Protein AF-N0APJ7-F1 (afdb_monomer_lite)

Secondary structure (DSSP, 8-state):
-------EE--B----SSS-----SSS--EEEBSSSS-EEEEHHHHHHHTT--HHHHHHHHHH-HHHHHTEEEEEETTEEEEEEEGGGHHHHHHHHHHTT--HHHHHHHHHHHHHHHHHHH--

Structure (mmCIF, N/CA/C/O backbone):
data_AF-N0APJ7-F1
#
_entry.id   AF-N0APJ7-F1
#
loop_
_atom_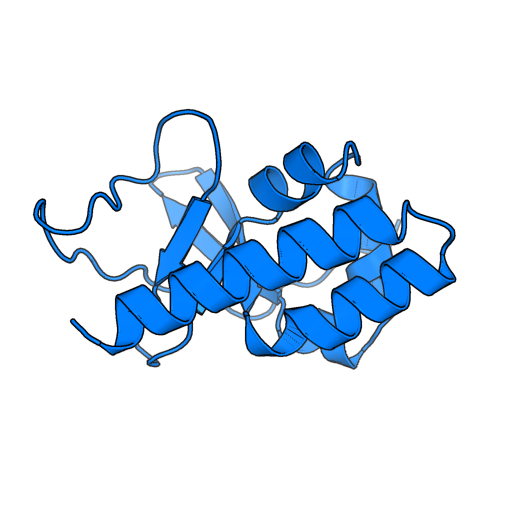site.group_PDB
_atom_site.id
_atom_site.type_symbol
_atom_site.label_atom_id
_atom_site.label_alt_id
_atom_site.label_comp_id
_atom_site.label_asym_id
_atom_site.label_entity_id
_atom_site.label_seq_id
_atom_site.pdbx_PDB_ins_code
_atom_site.Cartn_x
_atom_site.Cartn_y
_atom_site.Cartn_z
_atom_site.occupancy
_atom_site.B_iso_or_equiv
_atom_site.auth_seq_id
_atom_site.auth_comp_id
_atom_site.auth_asym_id
_atom_site.auth_atom_id
_atom_site.pdbx_PDB_model_num
ATOM 1 N N . MET A 1 1 ? 9.405 -19.990 -1.651 1.00 30.62 1 MET A N 1
ATOM 2 C CA . MET A 1 1 ? 8.185 -19.203 -1.373 1.00 30.62 1 MET A CA 1
ATOM 3 C C . MET A 1 1 ? 8.266 -18.713 0.068 1.00 30.62 1 MET A C 1
ATOM 5 O O . MET A 1 1 ? 8.050 -19.502 0.979 1.00 30.62 1 MET A O 1
ATOM 9 N N . ALA A 1 2 ? 8.719 -17.478 0.297 1.00 32.25 2 ALA A N 1
ATOM 10 C CA . ALA A 1 2 ? 8.882 -16.952 1.651 1.00 32.25 2 ALA A CA 1
ATOM 11 C C . ALA A 1 2 ? 7.516 -16.510 2.194 1.00 32.25 2 ALA A C 1
ATOM 13 O O . ALA A 1 2 ? 6.887 -15.603 1.654 1.00 32.25 2 ALA A O 1
ATOM 14 N N . LEU A 1 3 ? 7.041 -17.173 3.250 1.00 42.22 3 LEU A N 1
ATOM 15 C CA . LEU A 1 3 ? 5.890 -16.722 4.030 1.00 42.22 3 LEU A CA 1
ATOM 16 C C . LEU A 1 3 ? 6.227 -15.355 4.635 1.00 42.22 3 LEU A C 1
ATOM 18 O O . LEU A 1 3 ? 7.035 -15.247 5.558 1.00 42.22 3 LEU A O 1
ATOM 22 N N . ILE A 1 4 ? 5.624 -14.297 4.100 1.00 51.00 4 ILE A N 1
ATOM 23 C CA . ILE A 1 4 ? 5.720 -12.959 4.680 1.00 51.00 4 ILE A CA 1
ATOM 24 C C . ILE A 1 4 ? 4.937 -12.986 5.992 1.00 51.00 4 ILE A C 1
ATOM 26 O O . ILE A 1 4 ? 3.708 -12.971 6.007 1.00 51.00 4 ILE A O 1
ATOM 30 N N . TYR A 1 5 ? 5.670 -13.085 7.098 1.00 50.25 5 TYR A N 1
ATOM 31 C CA . TYR A 1 5 ? 5.118 -13.062 8.448 1.00 50.25 5 TYR A CA 1
ATOM 32 C C . TYR A 1 5 ? 4.648 -11.635 8.764 1.00 50.25 5 TYR A C 1
ATOM 34 O O . TYR A 1 5 ? 5.452 -10.783 9.140 1.00 50.25 5 TYR A O 1
ATOM 42 N N . ILE A 1 6 ? 3.359 -11.354 8.564 1.00 59.78 6 ILE A N 1
ATOM 43 C CA . ILE A 1 6 ? 2.755 -10.066 8.928 1.00 59.78 6 ILE A CA 1
ATOM 44 C C . ILE A 1 6 ? 2.529 -10.082 10.440 1.00 59.78 6 ILE A C 1
ATOM 46 O O . ILE A 1 6 ? 1.763 -10.898 10.947 1.00 59.78 6 ILE A O 1
ATOM 50 N N . ARG A 1 7 ? 3.248 -9.223 11.170 1.00 62.03 7 ARG A N 1
ATOM 51 C CA . ARG A 1 7 ? 3.372 -9.335 12.633 1.00 62.03 7 ARG A CA 1
ATOM 52 C C . ARG A 1 7 ? 2.301 -8.589 13.427 1.00 62.03 7 ARG A C 1
ATOM 54 O O . ARG A 1 7 ? 2.120 -8.905 14.598 1.00 62.03 7 ARG A O 1
ATOM 61 N N . LYS A 1 8 ? 1.611 -7.614 12.829 1.00 72.94 8 LYS A N 1
ATOM 62 C CA . LYS A 1 8 ? 0.759 -6.670 13.566 1.00 72.94 8 LYS A CA 1
ATOM 63 C C . LYS A 1 8 ? -0.673 -6.670 13.036 1.00 72.94 8 LYS A C 1
ATOM 65 O O . LYS A 1 8 ? -0.905 -6.257 11.904 1.00 72.94 8 LYS A O 1
ATOM 70 N N . GLU A 1 9 ? -1.621 -7.114 13.857 1.00 74.31 9 GLU A N 1
ATOM 71 C CA . GLU A 1 9 ? -3.046 -6.861 13.621 1.00 74.31 9 GLU A CA 1
ATOM 72 C C . GLU A 1 9 ? -3.392 -5.448 14.117 1.00 74.31 9 GLU A C 1
ATOM 74 O O . GLU A 1 9 ? -2.958 -5.051 15.201 1.00 74.31 9 GLU A O 1
ATOM 79 N N . ILE A 1 10 ? -4.134 -4.674 13.326 1.00 69.81 10 ILE A N 1
ATOM 80 C CA . ILE A 1 10 ? -4.627 -3.339 13.683 1.00 69.81 10 ILE A CA 1
ATOM 81 C C . ILE A 1 10 ? -6.155 -3.323 13.697 1.00 69.81 10 ILE A C 1
ATOM 83 O O . ILE A 1 10 ? -6.804 -4.100 12.997 1.00 69.81 10 ILE A O 1
ATOM 87 N N . VAL A 1 11 ? -6.727 -2.391 14.459 1.00 65.69 11 VAL A N 1
ATOM 88 C CA . VAL A 1 11 ? -8.170 -2.139 14.495 1.00 65.69 11 VAL A CA 1
ATOM 89 C C . VAL A 1 11 ? -8.440 -0.801 13.791 1.00 65.69 11 VAL A C 1
ATOM 91 O O . VAL A 1 11 ? -7.880 0.219 14.202 1.00 65.69 11 VAL A O 1
ATOM 94 N N . PRO A 1 12 ? -9.237 -0.773 12.707 1.00 61.41 12 PRO A N 1
ATOM 95 C CA . PRO A 1 12 ? -9.594 0.476 12.037 1.00 61.41 12 PRO A CA 1
ATOM 96 C C . PRO A 1 12 ? -10.443 1.391 12.939 1.00 61.41 12 PRO A C 1
ATOM 98 O O . PRO A 1 12 ? -11.329 0.912 13.653 1.00 61.41 12 PRO A O 1
ATOM 101 N N . LEU A 1 13 ? -10.232 2.712 12.881 1.00 52.66 13 LEU A N 1
ATOM 102 C CA . LEU A 1 13 ? -11.137 3.685 13.515 1.00 52.66 13 LEU A CA 1
ATOM 103 C C . LEU A 1 13 ? -12.490 3.701 12.800 1.00 52.66 13 LEU A C 1
ATOM 105 O O . LEU A 1 13 ? -12.568 4.078 11.638 1.00 52.66 13 LEU A O 1
ATOM 109 N N . LYS A 1 14 ? -13.572 3.393 13.521 1.00 47.34 14 LYS A N 1
ATOM 110 C CA . LYS A 1 14 ? -14.969 3.494 13.052 1.00 47.34 14 LYS A CA 1
ATOM 111 C C . LYS A 1 14 ? -15.486 4.941 12.880 1.00 47.34 14 LYS A C 1
ATOM 113 O O . LYS A 1 14 ? -16.677 5.170 13.067 1.00 47.34 14 LYS A O 1
ATOM 118 N N . LYS A 1 15 ? -14.648 5.957 12.629 1.00 41.53 15 LYS A N 1
ATOM 119 C CA . LYS A 1 15 ? -15.148 7.348 12.615 1.00 41.53 15 LYS A CA 1
ATOM 120 C C . LYS A 1 15 ? -16.099 7.578 11.423 1.00 41.53 15 LYS A C 1
ATOM 122 O O . LYS A 1 15 ? -15.668 7.664 10.281 1.00 41.53 15 LYS A O 1
ATOM 127 N N . HIS A 1 16 ? -17.384 7.636 11.779 1.00 35.41 16 HIS A N 1
ATOM 128 C CA . HIS A 1 16 ? -18.598 7.856 10.994 1.00 35.41 16 HIS A CA 1
ATOM 129 C C . HIS A 1 16 ? -18.501 8.918 9.890 1.00 35.41 16 HIS A C 1
ATOM 131 O O . HIS A 1 16 ? -17.960 9.997 10.121 1.00 35.41 16 HIS A O 1
ATOM 137 N N . ASP A 1 17 ? -19.129 8.584 8.756 1.00 33.16 17 ASP A N 1
ATOM 138 C CA . ASP A 1 17 ? -19.925 9.338 7.762 1.00 33.16 17 ASP A CA 1
ATOM 139 C C . ASP A 1 17 ? -19.522 10.747 7.284 1.00 33.16 17 ASP A C 1
ATOM 141 O O . ASP A 1 17 ? -19.909 11.119 6.180 1.00 33.16 17 ASP A O 1
ATOM 145 N N . MET A 1 18 ? -18.726 11.530 8.014 1.00 36.31 18 MET A N 1
ATOM 146 C CA . MET A 1 18 ? -18.271 12.857 7.567 1.00 36.31 18 MET A CA 1
ATOM 147 C C . MET A 1 18 ? -16.951 12.833 6.787 1.00 36.31 18 MET A C 1
ATOM 149 O O . MET A 1 18 ? -16.686 13.774 6.049 1.00 36.31 18 MET A O 1
ATOM 153 N N . TYR A 1 19 ? -16.166 11.752 6.883 1.00 38.72 19 TYR A N 1
ATOM 154 C CA . TYR A 1 19 ? -14.852 11.641 6.224 1.00 38.72 19 TYR A CA 1
ATOM 155 C C . TYR A 1 19 ? -14.756 10.516 5.185 1.00 38.72 19 TYR A C 1
ATOM 157 O O . TYR A 1 19 ? -13.673 10.211 4.699 1.00 38.72 19 TYR A O 1
ATOM 165 N N . GLY A 1 20 ? -15.883 9.895 4.819 1.00 32.16 20 GLY A N 1
ATOM 166 C CA . GLY A 1 20 ? -15.943 8.986 3.670 1.00 32.16 20 GLY A CA 1
ATOM 167 C C . GLY A 1 20 ? -15.051 7.741 3.756 1.00 32.16 20 GLY A C 1
ATOM 168 O O . GLY A 1 20 ? -14.569 7.278 2.727 1.00 32.16 20 GLY A O 1
ATOM 169 N N . ILE A 1 21 ? -14.832 7.167 4.944 1.00 37.81 21 ILE A N 1
ATOM 170 C CA . ILE A 1 21 ? -14.046 5.928 5.093 1.00 37.81 21 ILE A CA 1
ATOM 171 C C . ILE A 1 21 ? -14.978 4.757 5.420 1.00 37.81 21 ILE A C 1
ATOM 173 O O . ILE A 1 21 ? -14.915 4.133 6.477 1.00 37.81 21 ILE A O 1
ATOM 177 N N . GLU A 1 22 ? -15.852 4.444 4.464 1.00 30.77 22 GLU A N 1
ATOM 178 C CA . GLU A 1 22 ? -16.484 3.132 4.358 1.00 30.77 22 GLU A CA 1
ATOM 179 C C . GLU A 1 22 ? -15.634 2.294 3.390 1.00 30.77 22 GLU A C 1
ATOM 181 O O . GLU A 1 22 ? -15.654 2.454 2.169 1.00 30.77 22 GLU A O 1
ATOM 186 N N . VAL A 1 23 ? -14.792 1.415 3.935 1.00 38.47 23 VAL A N 1
ATOM 187 C CA . VAL A 1 23 ? -13.795 0.666 3.156 1.00 38.47 23 VAL A CA 1
ATOM 188 C C . VAL A 1 23 ? -14.435 -0.532 2.433 1.00 38.47 23 VAL A C 1
ATOM 190 O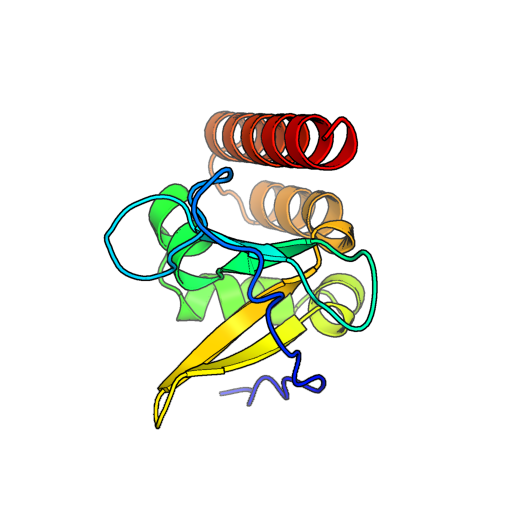 O . VAL A 1 23 ? -13.930 -1.634 2.562 1.00 38.47 23 VAL A O 1
ATOM 193 N N . ILE A 1 24 ? -15.478 -0.365 1.606 1.00 32.28 24 ILE A N 1
ATOM 194 C CA . ILE A 1 24 ? -15.869 -1.283 0.501 1.00 32.28 24 ILE A CA 1
ATOM 195 C C . ILE A 1 24 ? -16.616 -0.495 -0.601 1.00 32.28 24 ILE A C 1
ATOM 197 O O . ILE A 1 24 ? -17.835 -0.402 -0.618 1.00 32.28 24 ILE A O 1
ATOM 201 N N . LYS A 1 25 ? -15.865 0.002 -1.589 1.00 24.50 25 LYS A N 1
ATOM 202 C CA . LYS A 1 25 ? -16.048 -0.180 -3.047 1.00 24.50 25 LYS A CA 1
ATOM 203 C C . LYS A 1 25 ? -14.844 0.466 -3.750 1.00 24.50 25 LYS A C 1
ATOM 205 O O . LYS A 1 25 ? -14.038 1.119 -3.107 1.00 24.50 25 LYS A O 1
ATOM 210 N N . ALA A 1 26 ? -14.622 0.095 -5.003 1.00 27.91 26 ALA A N 1
ATOM 211 C CA . ALA A 1 26 ? -13.367 0.238 -5.738 1.00 27.91 26 ALA A CA 1
ATOM 212 C C . ALA A 1 26 ? -12.760 1.661 -5.772 1.00 27.91 26 ALA A C 1
ATOM 214 O O . ALA A 1 26 ? -13.498 2.634 -5.860 1.00 27.91 26 ALA A O 1
ATOM 215 N N . LYS A 1 27 ? -11.418 1.700 -5.853 1.00 33.94 27 LYS A N 1
ATOM 216 C CA . LYS A 1 27 ? -10.490 2.848 -5.966 1.00 33.94 27 LYS A CA 1
ATOM 217 C C . LYS A 1 27 ? -10.098 3.531 -4.644 1.00 33.94 27 LYS A C 1
ATOM 219 O O . LYS A 1 27 ? -10.924 4.099 -3.955 1.00 33.94 27 LYS A O 1
ATOM 224 N N . GLU A 1 28 ? -8.793 3.439 -4.359 1.00 46.84 28 GLU A N 1
ATOM 225 C CA . GLU A 1 28 ? -8.006 4.189 -3.360 1.00 46.84 28 GLU A CA 1
ATOM 226 C C . GLU A 1 28 ? -8.429 4.030 -1.887 1.00 46.84 28 GLU A C 1
ATOM 228 O O . GLU A 1 28 ? -9.213 4.800 -1.347 1.00 46.84 28 GLU A O 1
ATOM 233 N N . LYS A 1 29 ? -7.867 3.027 -1.193 1.00 52.31 29 LYS A N 1
ATOM 234 C CA . LYS A 1 29 ? -8.147 2.770 0.231 1.00 52.31 29 LYS A CA 1
ATOM 235 C C . LYS A 1 29 ? -6.942 3.079 1.123 1.00 52.31 29 LYS A C 1
ATOM 237 O O . LYS A 1 29 ? -6.009 2.282 1.232 1.00 52.31 29 LYS A O 1
ATOM 242 N N . LEU A 1 30 ? -6.995 4.226 1.794 1.00 51.50 30 LEU A N 1
ATOM 243 C CA . LEU A 1 30 ? -6.218 4.514 3.002 1.00 51.50 30 LEU A CA 1
ATOM 244 C C . LEU A 1 30 ? -7.057 4.122 4.231 1.00 51.50 30 LEU A C 1
ATOM 246 O O . LEU A 1 30 ? -8.276 4.265 4.231 1.00 51.50 30 LEU A O 1
ATOM 250 N N . VAL A 1 31 ? -6.415 3.590 5.267 1.00 51.41 31 VAL A N 1
ATOM 251 C CA . VAL A 1 31 ? -7.046 3.063 6.486 1.00 51.41 31 VAL A CA 1
ATOM 252 C C . VAL A 1 31 ? -6.400 3.714 7.709 1.00 51.41 31 VAL A C 1
ATOM 254 O O . VAL A 1 31 ? -5.196 3.611 7.906 1.00 51.41 31 VAL A O 1
ATOM 257 N N . LEU A 1 32 ? -7.189 4.358 8.570 1.00 47.78 32 LEU A N 1
ATOM 258 C CA . LEU A 1 32 ? -6.718 4.940 9.834 1.00 47.78 32 LEU A CA 1
ATOM 259 C C . LEU A 1 32 ? -6.789 3.932 10.990 1.00 47.78 32 LEU A C 1
ATOM 261 O O . LEU A 1 32 ? -7.817 3.281 11.188 1.00 47.78 32 LEU A O 1
ATOM 265 N N . ASN A 1 33 ? -5.727 3.839 11.794 1.00 46.41 33 ASN A N 1
ATOM 266 C CA . ASN A 1 33 ? -5.667 2.980 12.985 1.00 46.41 33 ASN A CA 1
ATOM 267 C C . ASN A 1 33 ? -6.190 3.695 14.244 1.00 46.41 33 ASN A C 1
ATOM 269 O O . ASN A 1 33 ? -5.931 4.878 14.445 1.00 46.41 33 ASN A O 1
ATOM 273 N N . SER A 1 34 ? -6.911 2.967 15.106 1.00 39.69 34 SER A N 1
ATOM 274 C CA . SER A 1 34 ? -7.497 3.485 16.354 1.00 39.69 34 SER A CA 1
ATOM 275 C C . SER A 1 34 ? -6.588 3.518 17.561 1.00 39.69 34 SER A C 1
ATOM 277 O O . SER A 1 34 ? -6.830 4.296 18.478 1.00 39.69 34 SER A O 1
ATOM 279 N N . SER A 1 35 ? -5.568 2.670 17.592 1.00 37.31 35 SER A N 1
ATOM 280 C CA . SER A 1 35 ? -4.707 2.507 18.767 1.00 37.31 35 SER A CA 1
ATOM 281 C C . SER A 1 35 ? -3.468 3.399 18.717 1.00 37.31 35 SER A C 1
ATOM 283 O O . SER A 1 35 ? -2.875 3.700 19.747 1.00 37.31 35 SER A O 1
ATOM 285 N N . PHE A 1 36 ? -3.090 3.838 17.519 1.00 47.75 36 PHE A N 1
ATOM 286 C CA . PHE A 1 36 ? -1.971 4.730 17.247 1.00 47.75 36 PHE A CA 1
ATOM 287 C C . PHE A 1 36 ? -2.449 5.708 16.175 1.00 47.75 36 PHE A C 1
ATOM 289 O O . PHE A 1 36 ? -3.107 5.259 15.241 1.00 47.75 36 PHE A O 1
ATOM 296 N N . LYS A 1 37 ? -2.130 7.007 16.273 1.00 56.34 37 LYS A N 1
ATOM 297 C CA . LYS A 1 37 ? -2.352 7.988 15.189 1.00 56.34 37 LYS A CA 1
ATOM 298 C C . LYS A 1 37 ? -1.448 7.662 13.986 1.00 56.34 37 LYS A C 1
ATOM 300 O O . LYS A 1 37 ? -0.517 8.395 13.682 1.00 56.34 37 LYS A O 1
ATOM 305 N N . ALA A 1 38 ? -1.655 6.508 13.373 1.00 63.84 38 ALA A N 1
ATOM 306 C CA . ALA A 1 38 ? -0.873 5.979 12.274 1.00 63.84 38 ALA A CA 1
ATOM 307 C C . ALA A 1 38 ? -1.822 5.683 11.114 1.00 63.84 38 ALA A C 1
ATOM 309 O O . ALA A 1 38 ? -2.881 5.067 11.290 1.00 63.84 38 ALA A O 1
ATOM 310 N N . VAL A 1 39 ? -1.441 6.166 9.934 1.00 73.62 39 VAL A N 1
ATOM 311 C CA . VAL A 1 39 ? -2.185 5.968 8.692 1.00 73.62 39 VAL A CA 1
ATOM 312 C C . VAL A 1 39 ? -1.618 4.742 8.002 1.00 73.62 39 VAL A C 1
ATOM 314 O O . VAL A 1 39 ? -0.409 4.606 7.857 1.00 73.62 39 VAL A O 1
ATOM 317 N N . TYR A 1 40 ? -2.488 3.850 7.563 1.00 77.75 40 TYR A N 1
ATOM 318 C CA . TYR A 1 40 ? -2.136 2.634 6.854 1.00 77.75 40 TYR A CA 1
ATOM 319 C C . TYR A 1 40 ? -2.664 2.698 5.420 1.00 77.75 40 TYR A C 1
ATOM 321 O O . TYR A 1 40 ? -3.691 3.306 5.139 1.00 77.75 40 TYR A O 1
ATOM 329 N N . ILE A 1 41 ? -1.960 2.061 4.495 1.00 80.00 41 ILE A N 1
ATOM 330 C CA . ILE A 1 41 ? -2.279 2.023 3.068 1.00 80.00 41 ILE A CA 1
ATOM 331 C C . ILE A 1 41 ? -2.659 0.584 2.720 1.00 80.00 41 ILE A C 1
ATOM 333 O O . ILE A 1 41 ? -1.905 -0.339 3.035 1.00 80.00 41 ILE A O 1
ATOM 337 N N . ASP A 1 42 ? -3.808 0.370 2.077 1.00 80.88 42 ASP A N 1
ATOM 338 C CA . ASP A 1 42 ? -4.206 -0.953 1.582 1.00 80.88 42 ASP A CA 1
ATOM 339 C C . ASP A 1 42 ? -3.271 -1.400 0.451 1.00 80.88 42 ASP A C 1
ATOM 341 O O . ASP A 1 42 ? -3.186 -0.764 -0.602 1.00 80.88 42 ASP A O 1
ATOM 345 N N . ILE A 1 43 ? -2.585 -2.526 0.661 1.00 85.50 43 ILE A N 1
ATOM 346 C CA . ILE A 1 43 ? -1.592 -3.051 -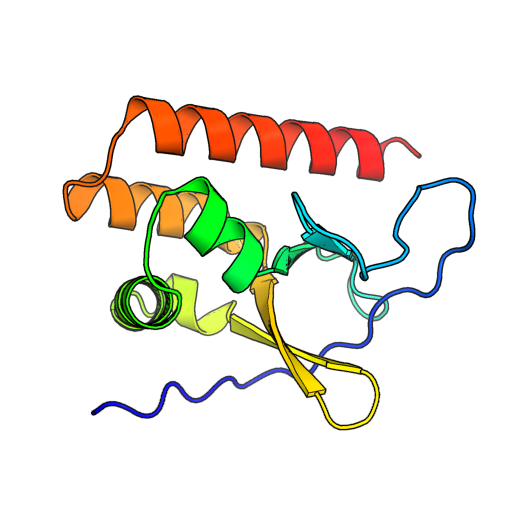0.285 1.00 85.50 43 ILE A CA 1
ATOM 347 C C . ILE A 1 43 ? -2.243 -3.452 -1.610 1.00 85.50 43 ILE A C 1
ATOM 349 O O . ILE A 1 43 ? -1.637 -3.284 -2.662 1.00 85.50 43 ILE A O 1
ATOM 353 N N . SER A 1 44 ? -3.477 -3.954 -1.587 1.00 83.56 44 SER A N 1
ATOM 354 C CA . SER A 1 44 ? -4.191 -4.339 -2.808 1.00 83.56 44 SER A CA 1
ATOM 355 C C . SER A 1 44 ? -4.551 -3.114 -3.640 1.00 83.56 44 SER A C 1
ATOM 357 O O . SER A 1 44 ? -4.451 -3.145 -4.865 1.00 83.56 44 SER A O 1
ATOM 359 N N . SER A 1 45 ? -4.941 -2.027 -2.971 1.00 80.00 45 SER A N 1
ATOM 360 C CA . SER A 1 45 ? -5.238 -0.755 -3.637 1.00 80.00 45 SER A CA 1
ATOM 361 C C . SER A 1 45 ? -3.972 -0.105 -4.189 1.00 80.00 45 SER A C 1
ATOM 363 O O . SER A 1 45 ? -3.977 0.353 -5.328 1.00 80.00 45 SER A O 1
ATOM 365 N N . LEU A 1 46 ? -2.879 -0.121 -3.420 1.00 84.00 46 LEU A N 1
ATOM 366 C CA . LEU A 1 46 ? -1.587 0.384 -3.875 1.00 84.00 46 LEU A CA 1
ATOM 367 C C . LEU A 1 46 ? -1.076 -0.404 -5.084 1.00 84.00 46 LEU A C 1
ATOM 369 O O . LEU A 1 46 ? -0.711 0.209 -6.077 1.00 84.00 46 LEU A O 1
ATOM 373 N N . ALA A 1 47 ? -1.111 -1.740 -5.025 1.00 86.69 47 ALA A N 1
ATOM 374 C CA . ALA A 1 47 ? -0.699 -2.612 -6.123 1.00 86.69 47 ALA A CA 1
ATOM 375 C C . ALA A 1 47 ? -1.473 -2.300 -7.412 1.00 86.69 47 ALA A C 1
ATOM 377 O O . ALA A 1 47 ? -0.874 -2.154 -8.469 1.00 86.69 47 ALA A O 1
ATOM 378 N N . MET A 1 4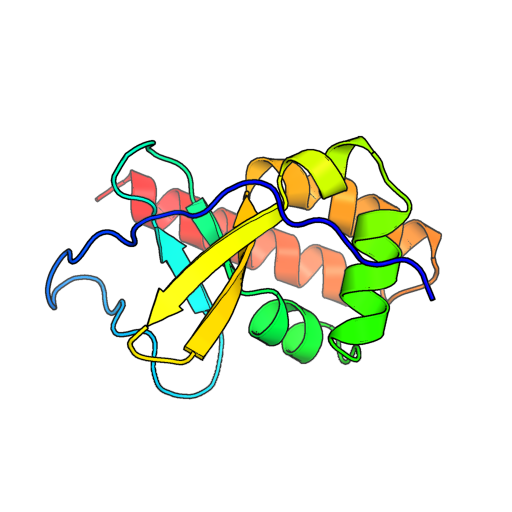8 ? -2.790 -2.110 -7.305 1.00 82.81 48 MET A N 1
ATOM 379 C CA . MET A 1 48 ? -3.636 -1.729 -8.436 1.00 82.81 48 MET A CA 1
ATOM 380 C C . MET A 1 48 ? -3.271 -0.356 -9.015 1.00 82.81 48 MET A C 1
ATOM 382 O O . MET A 1 48 ? -3.297 -0.189 -10.229 1.00 82.81 48 MET A O 1
ATOM 386 N N . ALA A 1 49 ? -2.922 0.618 -8.169 1.00 80.19 49 ALA A N 1
ATOM 387 C CA . ALA A 1 49 ? -2.558 1.965 -8.610 1.00 80.19 49 ALA A CA 1
ATOM 388 C C . ALA A 1 49 ? -1.228 2.010 -9.384 1.00 80.19 49 ALA A C 1
ATOM 390 O O . ALA A 1 49 ? -1.070 2.847 -10.267 1.00 80.19 49 ALA A O 1
ATOM 391 N N . ILE A 1 50 ? -0.292 1.108 -9.073 1.00 84.25 50 ILE A N 1
ATOM 392 C CA . ILE A 1 50 ? 1.008 0.989 -9.759 1.00 84.25 50 ILE A CA 1
ATOM 393 C C . ILE A 1 50 ? 1.030 -0.112 -10.832 1.00 84.25 50 ILE A C 1
ATOM 395 O O . ILE A 1 50 ? 2.109 -0.497 -11.272 1.00 84.25 50 ILE A O 1
ATOM 399 N N . ASP A 1 51 ? -0.138 -0.645 -11.208 1.00 84.88 51 ASP A N 1
ATOM 400 C CA . ASP A 1 51 ? -0.301 -1.763 -12.153 1.00 84.88 51 ASP A CA 1
ATOM 401 C C . ASP A 1 51 ? 0.581 -2.990 -11.832 1.00 84.88 51 ASP A C 1
ATOM 403 O O . ASP A 1 51 ? 1.200 -3.615 -12.693 1.00 84.88 51 ASP A O 1
ATOM 407 N N . LEU A 1 52 ? 0.655 -3.341 -10.546 1.00 86.25 52 LEU A N 1
ATOM 408 C CA . LEU A 1 52 ? 1.450 -4.454 -10.034 1.00 86.25 52 LEU A CA 1
ATOM 409 C C . LEU A 1 52 ? 0.557 -5.539 -9.431 1.00 86.25 52 LEU A C 1
ATOM 411 O O . LEU A 1 52 ? -0.472 -5.270 -8.806 1.00 86.25 52 LEU A O 1
ATOM 415 N N . LYS A 1 53 ? 0.970 -6.809 -9.537 1.00 89.81 53 LYS A N 1
ATOM 416 C CA . LYS A 1 53 ? 0.289 -7.880 -8.798 1.00 89.81 53 LYS A CA 1
ATOM 417 C C . LYS A 1 53 ? 0.567 -7.725 -7.307 1.00 89.81 53 LYS A C 1
ATOM 419 O O . LYS A 1 53 ? 1.711 -7.553 -6.895 1.00 89.81 53 LYS A O 1
ATOM 424 N N . VAL A 1 54 ? -0.458 -7.924 -6.479 1.00 87.12 54 VAL A N 1
ATOM 425 C CA . VAL A 1 54 ? -0.345 -7.859 -5.008 1.00 87.12 54 VAL A CA 1
ATOM 426 C C . VAL A 1 54 ? 0.806 -8.720 -4.475 1.00 87.12 54 VAL A C 1
ATOM 428 O O . VAL A 1 54 ? 1.547 -8.284 -3.601 1.00 87.12 54 VAL A O 1
ATOM 431 N N . ASN A 1 55 ? 0.994 -9.927 -5.022 1.00 89.44 55 ASN A N 1
ATOM 432 C CA . ASN A 1 55 ? 2.082 -10.817 -4.607 1.00 89.44 55 ASN A CA 1
ATOM 433 C C . ASN A 1 55 ? 3.472 -10.257 -4.939 1.00 89.44 55 ASN A C 1
ATOM 435 O O . ASN A 1 55 ? 4.371 -10.422 -4.126 1.00 89.44 55 ASN A O 1
ATOM 439 N N . GLN A 1 56 ? 3.630 -9.577 -6.078 1.00 89.69 56 GLN A N 1
ATOM 440 C CA . GLN A 1 56 ? 4.891 -8.929 -6.447 1.00 89.69 56 GLN A CA 1
ATOM 441 C C . GLN A 1 56 ? 5.167 -7.742 -5.522 1.00 89.69 56 GLN A C 1
ATOM 443 O O . GLN A 1 56 ? 6.248 -7.654 -4.960 1.00 89.69 56 GLN A O 1
ATOM 448 N N . LEU A 1 57 ? 4.167 -6.893 -5.251 1.00 89.94 57 LEU A N 1
ATOM 449 C CA . LEU A 1 57 ? 4.331 -5.784 -4.303 1.00 89.94 57 LEU A CA 1
ATOM 450 C C . LEU A 1 57 ? 4.737 -6.277 -2.907 1.00 89.94 57 LEU A C 1
ATOM 452 O O . LEU A 1 57 ? 5.590 -5.693 -2.246 1.00 89.94 57 LEU A O 1
ATOM 456 N N . LEU A 1 58 ? 4.127 -7.366 -2.447 1.00 89.56 58 LEU A N 1
ATOM 457 C CA . LEU A 1 58 ? 4.480 -7.982 -1.173 1.00 89.56 58 LEU A CA 1
ATOM 458 C C . LEU A 1 58 ? 5.905 -8.539 -1.170 1.00 89.56 58 LEU A C 1
ATOM 460 O O . LEU A 1 58 ? 6.585 -8.444 -0.150 1.00 89.56 58 LEU A O 1
ATOM 464 N N . GLU A 1 59 ? 6.352 -9.099 -2.290 1.00 89.00 59 GLU A N 1
ATOM 465 C CA . GLU A 1 59 ? 7.724 -9.562 -2.468 1.00 89.00 59 GLU A CA 1
ATOM 466 C C . GLU A 1 59 ? 8.716 -8.395 -2.350 1.00 89.00 59 GLU A C 1
ATOM 468 O O . GLU A 1 59 ? 9.627 -8.461 -1.523 1.00 89.00 59 GLU A O 1
ATOM 473 N N . GLU A 1 60 ? 8.459 -7.280 -3.039 1.00 88.69 60 GLU A N 1
ATOM 474 C CA . GLU A 1 60 ? 9.260 -6.050 -2.939 1.00 88.69 60 GLU A CA 1
ATOM 475 C C . GLU A 1 60 ? 9.329 -5.517 -1.501 1.00 88.69 60 GLU A C 1
ATOM 477 O O . GLU A 1 60 ? 10.401 -5.184 -0.988 1.00 88.69 60 GLU A O 1
ATOM 482 N N . ILE A 1 61 ? 8.193 -5.500 -0.794 1.00 88.62 61 ILE A N 1
ATOM 483 C CA . ILE A 1 61 ? 8.149 -5.099 0.619 1.00 88.62 61 ILE A CA 1
ATOM 484 C C . ILE A 1 61 ? 8.974 -6.058 1.489 1.00 88.62 61 ILE A C 1
ATOM 486 O O . ILE A 1 61 ? 9.576 -5.635 2.477 1.00 88.62 61 ILE A O 1
ATOM 490 N N . SER A 1 62 ? 9.006 -7.348 1.147 1.00 85.31 62 SER A N 1
ATOM 491 C CA . SER A 1 62 ? 9.713 -8.367 1.922 1.00 85.31 62 SER A CA 1
ATOM 492 C C . SER A 1 62 ? 11.237 -8.282 1.80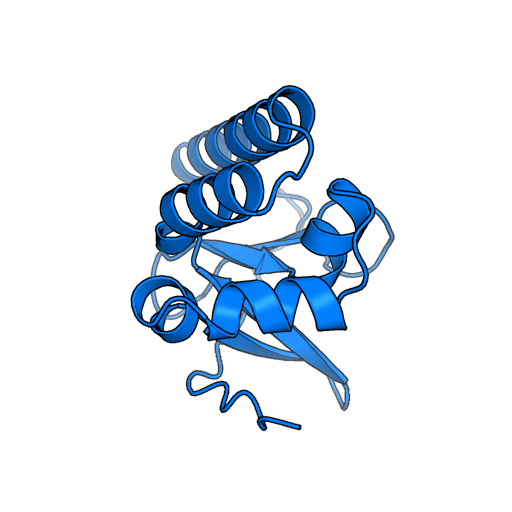3 1.00 85.31 62 SER A C 1
ATOM 494 O O . SER A 1 62 ? 11.925 -8.692 2.744 1.00 85.31 62 SER A O 1
ATOM 496 N N . TYR A 1 63 ? 11.749 -7.721 0.701 1.00 85.44 63 TYR A N 1
ATOM 497 C CA . TYR A 1 63 ? 13.182 -7.532 0.468 1.00 85.44 63 TYR A CA 1
ATOM 498 C C . TYR A 1 63 ? 13.788 -6.387 1.282 1.00 85.44 63 TYR A C 1
ATOM 500 O O . TYR A 1 63 ? 14.996 -6.384 1.515 1.00 85.44 63 TYR A O 1
ATOM 508 N N . SER A 1 64 ? 12.978 -5.446 1.775 1.00 85.19 64 SER A N 1
ATOM 509 C CA . SER A 1 64 ? 13.448 -4.380 2.659 1.00 85.19 64 SER A CA 1
ATOM 510 C C . SER A 1 64 ? 13.021 -4.644 4.109 1.00 85.19 64 SER A C 1
ATOM 512 O O . SER A 1 64 ? 11.829 -4.588 4.425 1.00 85.19 64 SER A O 1
ATOM 514 N N . PRO A 1 65 ? 13.980 -4.906 5.026 1.00 83.56 65 PRO A N 1
ATOM 515 C CA . PRO A 1 65 ? 13.684 -5.119 6.443 1.00 83.56 65 PRO A CA 1
ATOM 516 C C . PRO A 1 65 ? 12.878 -3.969 7.046 1.00 83.56 65 PRO A C 1
ATOM 518 O O . PRO A 1 65 ? 11.916 -4.212 7.765 1.00 83.56 65 PRO A O 1
ATOM 521 N N . ILE A 1 66 ? 13.215 -2.734 6.658 1.00 83.38 66 ILE A N 1
ATOM 522 C CA . ILE A 1 66 ? 12.529 -1.519 7.100 1.00 83.38 66 ILE A CA 1
ATOM 523 C C . ILE A 1 66 ? 11.058 -1.565 6.684 1.00 83.38 66 ILE A C 1
ATOM 525 O O . ILE A 1 66 ? 10.188 -1.517 7.542 1.00 83.38 66 ILE A O 1
ATOM 529 N N . THR A 1 67 ? 10.737 -1.712 5.391 1.00 82.94 67 THR A N 1
ATOM 530 C CA . THR A 1 67 ? 9.326 -1.709 4.947 1.00 82.94 67 THR A CA 1
ATOM 531 C C . THR A 1 67 ? 8.537 -2.892 5.496 1.00 82.94 67 THR A C 1
ATOM 533 O O . THR A 1 67 ? 7.344 -2.767 5.768 1.00 82.94 67 THR A O 1
ATOM 536 N N . LYS A 1 68 ? 9.201 -4.034 5.694 1.00 84.00 68 LYS A N 1
ATOM 537 C CA . LYS A 1 68 ? 8.598 -5.238 6.265 1.00 84.00 68 LYS A CA 1
ATOM 538 C C . LYS A 1 68 ? 8.133 -5.039 7.710 1.00 84.00 68 LYS A C 1
ATOM 540 O O . LYS A 1 68 ? 7.113 -5.611 8.084 1.00 84.00 68 LYS A O 1
ATOM 545 N N . GLU A 1 69 ? 8.837 -4.243 8.513 1.00 84.56 69 GLU A N 1
ATOM 546 C CA . GLU A 1 69 ? 8.447 -3.947 9.902 1.00 84.56 69 GLU A CA 1
ATOM 547 C C . GLU A 1 69 ? 7.140 -3.150 10.000 1.00 84.56 69 GLU A C 1
ATOM 549 O O . GLU A 1 69 ? 6.405 -3.277 10.980 1.00 84.56 69 GLU A O 1
ATOM 554 N N . TYR A 1 70 ? 6.810 -2.396 8.953 1.00 84.88 70 TYR A N 1
ATOM 555 C CA . TYR A 1 70 ? 5.589 -1.598 8.858 1.00 84.88 70 TYR A CA 1
ATOM 556 C C . TYR A 1 70 ? 4.403 -2.342 8.231 1.00 84.88 70 TYR A C 1
ATOM 558 O O . TYR A 1 70 ? 3.324 -1.760 8.083 1.00 84.88 70 TYR A O 1
ATOM 566 N N . LEU A 1 71 ? 4.573 -3.618 7.865 1.00 86.00 71 LEU A N 1
ATOM 567 C CA . LEU A 1 71 ? 3.467 -4.457 7.415 1.00 86.00 71 LEU A CA 1
ATOM 568 C C . LEU A 1 71 ? 2.530 -4.789 8.575 1.00 86.00 71 LEU A C 1
ATOM 570 O O . LEU A 1 71 ? 2.927 -5.340 9.606 1.00 86.00 71 LEU A O 1
ATOM 574 N N . ALA A 1 72 ? 1.250 -4.549 8.342 1.00 82.44 72 ALA A N 1
ATOM 575 C CA . ALA A 1 72 ? 0.180 -4.883 9.255 1.00 82.44 72 ALA A CA 1
ATOM 576 C C . ALA A 1 72 ? -0.994 -5.523 8.503 1.00 82.44 72 ALA A C 1
ATOM 578 O O . ALA A 1 72 ? -1.007 -5.650 7.275 1.00 82.44 72 ALA A O 1
ATOM 579 N N . TYR A 1 73 ? -1.988 -5.972 9.253 1.00 82.75 73 TYR A N 1
ATOM 580 C CA . TYR A 1 73 ? -3.248 -6.435 8.698 1.00 82.75 73 TYR A CA 1
ATOM 581 C C . TYR A 1 73 ? -4.409 -6.048 9.602 1.00 82.75 73 TYR A C 1
ATOM 583 O O . TYR A 1 73 ? -4.218 -5.778 10.782 1.00 82.75 73 TYR A O 1
ATOM 591 N N . TYR A 1 74 ? -5.619 -6.053 9.064 1.00 74.31 74 TYR A N 1
ATOM 592 C CA . TYR A 1 74 ? -6.839 -6.011 9.859 1.00 74.31 74 TYR A CA 1
ATOM 593 C C . TYR A 1 74 ? -7.845 -7.020 9.315 1.00 74.31 74 TYR A C 1
ATOM 595 O O . TYR A 1 74 ? -7.746 -7.464 8.165 1.00 74.31 74 TYR A O 1
ATOM 603 N N . ARG A 1 75 ? -8.799 -7.415 10.156 1.00 70.06 75 ARG A N 1
ATOM 604 C CA . ARG A 1 75 ? -9.864 -8.346 9.781 1.00 70.06 75 ARG A CA 1
ATOM 605 C C . ARG A 1 75 ? -11.186 -7.607 9.634 1.00 70.06 75 ARG A C 1
ATOM 607 O O . ARG A 1 75 ? -11.568 -6.833 10.507 1.00 70.06 75 ARG A O 1
ATOM 614 N N . ILE A 1 76 ? -11.889 -7.882 8.541 1.00 69.56 76 ILE A N 1
ATOM 615 C CA . ILE A 1 76 ? -13.316 -7.582 8.393 1.00 69.56 76 ILE A CA 1
ATOM 616 C C . ILE A 1 76 ? -14.008 -8.927 8.214 1.00 69.56 76 ILE A C 1
ATOM 618 O O . ILE A 1 76 ? -13.768 -9.610 7.217 1.00 69.56 76 ILE A O 1
ATOM 622 N N . GLU A 1 77 ? -14.847 -9.310 9.176 1.00 72.69 77 GLU A N 1
ATOM 623 C CA . GLU A 1 77 ? -15.509 -10.620 9.191 1.00 72.69 77 GLU A CA 1
ATOM 624 C C . GLU A 1 77 ? -14.476 -11.763 9.073 1.00 72.69 77 GLU A C 1
ATOM 626 O O . GLU A 1 77 ? -13.584 -11.887 9.912 1.00 72.69 77 GLU A O 1
ATOM 631 N N . GLN A 1 78 ? -14.560 -12.584 8.021 1.00 72.94 78 GLN A N 1
ATOM 632 C CA . GLN A 1 78 ? -13.619 -13.672 7.732 1.00 72.94 78 GLN A CA 1
ATOM 633 C C . GLN A 1 78 ? -12.475 -13.260 6.783 1.00 72.94 78 GLN A C 1
ATOM 635 O O . GLN A 1 78 ? -11.618 -14.082 6.456 1.00 72.94 78 GLN A O 1
ATOM 640 N N . LYS A 1 79 ? -12.433 -12.003 6.321 1.00 71.75 79 LYS A N 1
ATOM 641 C CA . LYS A 1 79 ? -11.441 -11.513 5.352 1.00 71.75 79 LYS A CA 1
ATOM 642 C C . LYS A 1 79 ? -10.274 -10.822 6.055 1.00 71.75 79 LYS A C 1
ATOM 644 O O . LYS A 1 79 ? -10.474 -9.968 6.915 1.00 71.75 79 LYS A O 1
ATOM 649 N N . ILE A 1 80 ? -9.052 -11.159 5.640 1.00 78.44 80 ILE A N 1
ATOM 650 C CA . ILE A 1 80 ? -7.815 -10.497 6.079 1.00 78.44 80 ILE A CA 1
ATOM 651 C C . ILE A 1 80 ? -7.420 -9.459 5.029 1.00 78.44 80 ILE A C 1
ATOM 653 O O . ILE A 1 80 ? -7.180 -9.813 3.874 1.00 78.44 80 ILE A O 1
ATOM 657 N N . ILE A 1 81 ? -7.300 -8.199 5.440 1.00 81.25 81 ILE A N 1
ATOM 658 C CA . ILE A 1 81 ? -6.794 -7.112 4.602 1.00 81.25 81 ILE A CA 1
ATOM 659 C C . ILE A 1 81 ? -5.375 -6.768 5.040 1.00 81.25 81 ILE A C 1
ATOM 661 O O . ILE A 1 81 ? -5.124 -6.527 6.219 1.00 81.25 81 ILE A O 1
ATOM 665 N N . ARG A 1 82 ? -4.442 -6.754 4.086 1.00 85.00 82 ARG A N 1
ATOM 666 C CA . ARG A 1 82 ? -3.034 -6.416 4.324 1.00 85.00 82 ARG A CA 1
ATOM 667 C C . ARG A 1 82 ? -2.812 -4.935 4.071 1.00 85.00 82 ARG A C 1
ATOM 669 O O . ARG A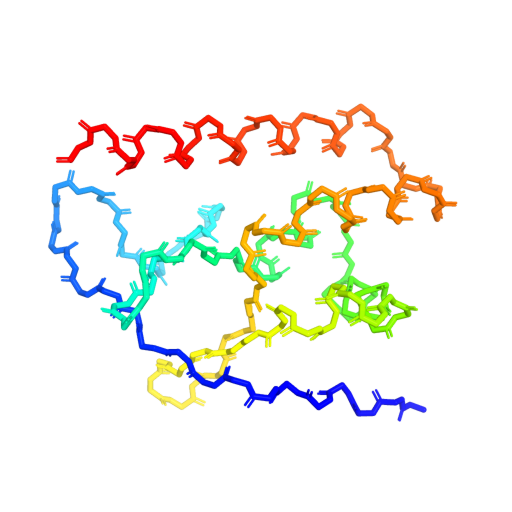 1 82 ? -3.255 -4.404 3.053 1.00 85.00 82 ARG A O 1
ATOM 676 N N . VAL A 1 83 ? -2.093 -4.298 4.978 1.00 84.31 83 VAL A N 1
ATOM 677 C CA . VAL A 1 83 ? -1.825 -2.867 4.929 1.00 84.31 83 VAL A CA 1
ATOM 678 C C . VAL A 1 83 ? -0.368 -2.569 5.267 1.00 84.31 83 VAL A C 1
ATOM 680 O O . VAL A 1 83 ? 0.320 -3.394 5.870 1.00 84.31 83 VAL A O 1
ATOM 683 N N . ILE A 1 84 ? 0.101 -1.385 4.896 1.00 83.94 84 ILE A N 1
ATOM 684 C CA . ILE A 1 84 ? 1.428 -0.885 5.260 1.00 83.94 84 ILE A CA 1
ATOM 685 C C . ILE A 1 84 ? 1.314 0.502 5.888 1.00 83.94 84 ILE A C 1
ATOM 687 O O . ILE A 1 84 ? 0.542 1.329 5.413 1.00 83.94 84 ILE A O 1
ATOM 691 N N . ASP A 1 85 ? 2.047 0.748 6.969 1.00 83.19 85 ASP A N 1
ATOM 692 C CA . ASP A 1 85 ? 2.096 2.065 7.611 1.00 83.19 85 ASP A CA 1
ATOM 693 C C . ASP A 1 85 ? 2.655 3.128 6.643 1.00 83.19 85 ASP A C 1
ATOM 695 O O . ASP A 1 85 ? 3.624 2.878 5.916 1.00 83.19 85 ASP A O 1
ATOM 699 N N . SER A 1 86 ? 2.068 4.325 6.630 1.00 80.44 86 SER A N 1
ATOM 700 C CA . SER A 1 86 ? 2.468 5.425 5.748 1.00 80.44 86 SER A CA 1
ATOM 701 C C . SER A 1 86 ? 3.904 5.892 5.999 1.00 80.44 86 SER A C 1
ATOM 703 O O . SER A 1 86 ? 4.545 6.415 5.084 1.00 80.44 86 SER A O 1
ATOM 705 N N . GLN A 1 87 ? 4.459 5.626 7.187 1.00 82.25 87 GLN A N 1
ATOM 706 C CA . GLN A 1 87 ? 5.872 5.867 7.493 1.00 82.25 87 GLN A CA 1
ATOM 707 C C . GLN A 1 87 ? 6.822 5.111 6.549 1.00 82.25 87 GLN A C 1
ATOM 709 O O . GLN A 1 87 ? 7.894 5.616 6.209 1.00 82.25 87 GLN A O 1
ATOM 714 N N . ALA A 1 88 ? 6.418 3.937 6.056 1.00 85.44 88 ALA A N 1
ATOM 715 C CA . ALA A 1 88 ? 7.219 3.140 5.131 1.00 85.44 88 ALA A CA 1
ATOM 716 C C . ALA A 1 88 ? 7.113 3.590 3.670 1.00 85.44 88 ALA A C 1
ATOM 718 O O . ALA A 1 88 ? 7.897 3.126 2.839 1.00 85.44 88 ALA A O 1
ATOM 719 N N . LEU A 1 89 ? 6.176 4.485 3.334 1.00 85.62 89 LEU A N 1
ATOM 720 C CA . LEU A 1 89 ? 5.861 4.841 1.948 1.00 85.62 89 LEU A CA 1
ATOM 721 C C . LEU A 1 89 ? 7.082 5.373 1.191 1.00 85.62 89 LEU A C 1
ATOM 723 O O . LEU A 1 89 ? 7.338 4.962 0.063 1.00 85.62 89 LEU A O 1
ATOM 727 N N . ASN A 1 90 ? 7.867 6.253 1.818 1.00 88.50 90 ASN A N 1
ATOM 728 C CA . ASN A 1 90 ? 9.069 6.813 1.199 1.00 88.50 90 ASN A CA 1
ATOM 729 C C . ASN A 1 90 ? 10.102 5.740 0.852 1.00 88.50 90 ASN A C 1
ATOM 731 O O . ASN A 1 90 ? 10.724 5.808 -0.208 1.00 88.50 90 ASN A O 1
ATOM 735 N N . VAL A 1 91 ? 10.293 4.768 1.745 1.00 90.12 91 VAL A N 1
ATOM 736 C CA . VAL A 1 91 ? 11.247 3.675 1.539 1.00 90.12 91 VAL A CA 1
ATOM 737 C C . VAL A 1 91 ? 10.719 2.728 0.466 1.00 90.12 91 VAL A C 1
ATOM 739 O O . VAL A 1 91 ? 11.448 2.409 -0.468 1.00 90.12 91 VAL A O 1
ATOM 742 N N . LEU A 1 92 ? 9.435 2.364 0.528 1.00 90.12 92 LEU A N 1
ATOM 743 C CA . LEU A 1 92 ? 8.788 1.512 -0.467 1.00 90.12 92 LEU A CA 1
ATOM 744 C C . LEU A 1 92 ? 8.876 2.112 -1.876 1.00 90.12 92 LEU A C 1
ATOM 746 O O . LEU A 1 92 ? 9.313 1.438 -2.801 1.00 90.12 92 LEU A O 1
ATOM 750 N N . VAL A 1 93 ? 8.538 3.392 -2.036 1.00 90.62 93 VAL A N 1
ATOM 751 C CA . VAL A 1 93 ? 8.615 4.087 -3.329 1.00 90.62 93 VAL A CA 1
ATOM 752 C C . VAL A 1 93 ? 10.045 4.111 -3.866 1.00 90.62 93 VAL A C 1
ATOM 754 O O . VAL A 1 93 ? 10.252 3.857 -5.048 1.00 90.62 93 VAL A O 1
ATOM 757 N N . ARG A 1 94 ? 11.049 4.367 -3.016 1.00 90.81 94 ARG A N 1
ATOM 758 C CA . ARG A 1 94 ? 12.461 4.322 -3.434 1.00 90.81 94 ARG A CA 1
ATOM 759 C C . ARG A 1 94 ? 12.882 2.928 -3.894 1.00 90.81 94 ARG A C 1
ATOM 761 O O . ARG A 1 94 ? 13.593 2.820 -4.893 1.00 90.81 94 ARG A O 1
ATOM 768 N N . ASN A 1 95 ? 12.436 1.884 -3.198 1.00 90.31 95 ASN A N 1
ATOM 769 C CA . ASN A 1 95 ? 12.735 0.503 -3.570 1.00 90.31 95 ASN A CA 1
ATOM 770 C C . ASN A 1 95 ? 12.092 0.155 -4.916 1.00 90.31 95 ASN A C 1
ATOM 772 O O . ASN A 1 95 ? 12.774 -0.370 -5.786 1.00 90.31 95 ASN A O 1
ATOM 776 N N . LEU A 1 96 ? 10.829 0.539 -5.126 1.00 91.12 96 LEU A N 1
ATOM 777 C CA . LEU A 1 96 ? 10.136 0.317 -6.394 1.00 91.12 96 LEU A CA 1
ATOM 778 C C . LEU A 1 96 ? 10.816 1.075 -7.554 1.00 91.12 96 LEU A C 1
ATOM 780 O O . LEU A 1 96 ? 11.061 0.508 -8.613 1.00 91.12 96 LEU A O 1
ATOM 784 N N . ILE A 1 97 ? 11.232 2.326 -7.350 1.00 91.75 97 ILE A N 1
ATOM 785 C CA . ILE A 1 97 ? 12.014 3.050 -8.369 1.00 91.75 97 ILE A CA 1
ATOM 786 C C . ILE A 1 97 ? 13.311 2.291 -8.696 1.00 91.75 97 ILE A C 1
ATOM 788 O O . ILE A 1 97 ? 13.658 2.123 -9.861 1.00 91.75 97 ILE A O 1
ATOM 792 N N . SER A 1 98 ? 14.010 1.795 -7.672 1.00 89.81 98 SER A N 1
ATOM 793 C CA . SER A 1 98 ? 15.260 1.037 -7.844 1.00 89.81 98 SER A CA 1
ATOM 794 C C . SER A 1 98 ? 15.046 -0.311 -8.541 1.00 89.81 98 SER A C 1
ATOM 796 O O . SER A 1 98 ? 15.937 -0.783 -9.240 1.00 89.81 98 SER A O 1
ATOM 798 N N . ALA A 1 99 ? 13.864 -0.908 -8.380 1.00 88.12 99 ALA A N 1
ATOM 799 C CA . ALA A 1 99 ? 13.440 -2.132 -9.055 1.00 88.12 99 ALA A CA 1
ATOM 800 C C . ALA A 1 99 ? 12.968 -1.899 -10.507 1.00 88.12 99 ALA A C 1
ATOM 802 O O . ALA A 1 99 ? 12.622 -2.855 -11.198 1.00 88.12 99 ALA A O 1
ATOM 803 N N . GLY A 1 100 ? 12.983 -0.651 -10.994 1.00 89.69 100 GLY A N 1
ATOM 804 C CA . GLY A 1 100 ? 12.676 -0.308 -12.386 1.00 89.69 100 GLY A CA 1
ATOM 805 C C . GLY A 1 100 ? 11.210 0.026 -12.666 1.00 89.69 100 GLY A C 1
ATOM 806 O O . GLY A 1 100 ? 10.823 0.097 -13.831 1.00 89.69 100 GLY A O 1
ATOM 807 N N . TYR A 1 101 ? 10.391 0.240 -11.634 1.00 89.62 101 TYR A N 1
ATOM 808 C CA . TYR A 1 101 ? 9.004 0.683 -11.802 1.00 89.62 101 TYR A CA 1
ATOM 809 C C . TYR A 1 101 ? 8.924 2.177 -12.173 1.00 89.62 101 TYR A C 1
ATOM 811 O O . TYR A 1 101 ? 9.835 2.956 -11.878 1.00 89.62 101 TYR A O 1
ATOM 819 N N . ASP A 1 102 ? 7.819 2.579 -12.814 1.00 90.81 102 ASP A N 1
ATOM 820 C CA . ASP A 1 102 ? 7.629 3.929 -13.364 1.00 90.81 102 ASP A CA 1
ATOM 821 C C . ASP A 1 102 ? 7.823 5.024 -12.300 1.00 90.81 102 ASP A C 1
ATOM 823 O O . ASP A 1 102 ? 7.059 5.161 -11.338 1.00 90.81 102 ASP A O 1
ATOM 827 N N . PHE A 1 103 ? 8.870 5.825 -12.497 1.00 90.88 103 PHE A N 1
ATOM 828 C CA . PHE A 1 103 ? 9.274 6.876 -11.575 1.00 90.88 103 PHE A CA 1
ATOM 829 C C . PHE A 1 103 ? 8.219 7.979 -11.415 1.00 90.88 103 PHE A C 1
ATOM 831 O O . PHE A 1 103 ? 7.949 8.408 -10.287 1.00 90.88 103 PHE A O 1
ATOM 838 N N . GLU A 1 104 ? 7.622 8.450 -12.512 1.00 89.81 104 GLU A N 1
ATOM 839 C CA . GLU A 1 104 ? 6.665 9.560 -12.478 1.00 89.81 104 GLU A CA 1
ATOM 840 C C . GLU A 1 104 ? 5.333 9.116 -11.864 1.00 89.81 104 GLU A C 1
ATOM 842 O O . GLU A 1 104 ? 4.750 9.842 -11.046 1.00 89.81 104 GLU A O 1
ATOM 847 N N . LEU A 1 105 ? 4.898 7.888 -12.160 1.00 85.75 105 LEU A N 1
ATOM 848 C CA . LEU A 1 105 ? 3.731 7.271 -11.533 1.00 85.75 105 LEU A CA 1
ATOM 849 C C . LEU A 1 105 ? 3.921 7.143 -10.016 1.00 85.75 105 LEU A C 1
ATOM 851 O O . LEU A 1 105 ? 3.087 7.613 -9.237 1.00 85.75 105 LEU A O 1
ATOM 855 N N . LEU A 1 106 ? 5.047 6.576 -9.577 1.00 87.19 106 LEU A N 1
ATOM 856 C CA . LEU A 1 106 ? 5.342 6.381 -8.155 1.00 87.19 106 LEU A CA 1
ATOM 857 C C . LEU A 1 106 ? 5.471 7.704 -7.394 1.00 87.19 106 LEU A C 1
ATOM 859 O O . LEU A 1 106 ? 5.010 7.826 -6.254 1.00 87.19 106 LEU A O 1
ATOM 863 N N . LYS A 1 107 ? 6.066 8.723 -8.020 1.00 87.38 107 LYS A N 1
ATOM 864 C CA . LYS A 1 107 ? 6.166 10.073 -7.455 1.00 87.38 107 LYS A CA 1
ATOM 865 C C . LYS A 1 107 ? 4.789 10.722 -7.307 1.00 87.38 107 LYS A C 1
ATOM 867 O O . LYS A 1 107 ? 4.537 11.356 -6.276 1.00 87.38 107 LYS A O 1
ATOM 872 N N . THR A 1 108 ? 3.913 10.539 -8.294 1.00 83.12 108 THR A N 1
ATOM 873 C CA . THR A 1 108 ? 2.533 11.042 -8.279 1.00 83.12 108 THR A CA 1
ATOM 874 C C . THR A 1 108 ? 1.727 10.392 -7.160 1.00 83.12 108 THR A C 1
ATOM 876 O O . THR A 1 108 ? 1.191 11.108 -6.314 1.00 83.12 108 THR A O 1
ATOM 879 N N . ILE A 1 109 ? 1.738 9.059 -7.075 1.00 83.00 109 ILE A N 1
ATOM 880 C CA . ILE A 1 109 ? 1.034 8.300 -6.030 1.00 83.00 109 ILE A CA 1
ATOM 881 C C . ILE A 1 109 ? 1.520 8.706 -4.641 1.00 83.00 109 ILE A C 1
ATOM 883 O O . ILE A 1 109 ? 0.717 8.998 -3.756 1.00 83.00 109 ILE A O 1
ATOM 887 N N . ARG A 1 110 ? 2.839 8.811 -4.447 1.00 83.81 110 ARG A N 1
ATOM 888 C CA . ARG A 1 110 ? 3.407 9.286 -3.181 1.00 83.81 110 ARG A CA 1
ATOM 889 C C . ARG A 1 110 ? 2.886 10.675 -2.812 1.00 83.81 110 ARG A C 1
ATOM 891 O O . ARG A 1 110 ? 2.528 10.908 -1.662 1.00 83.81 110 ARG A O 1
ATOM 898 N N . SER A 1 111 ? 2.862 11.603 -3.772 1.00 81.50 111 SER A N 1
ATOM 899 C CA . SER A 1 111 ? 2.374 12.961 -3.527 1.00 81.50 111 SER A CA 1
ATOM 900 C C . SER A 1 111 ? 0.886 12.986 -3.190 1.00 81.50 111 SER A C 1
ATOM 902 O O . SER A 1 111 ? 0.496 13.761 -2.321 1.00 81.50 111 SER A O 1
ATOM 904 N N . GLN A 1 112 ? 0.070 12.170 -3.859 1.00 77.00 112 GLN A N 1
ATOM 905 C CA . GLN A 1 112 ? -1.359 12.058 -3.578 1.00 77.00 112 GLN A CA 1
ATOM 906 C C . GLN A 1 112 ? -1.593 11.518 -2.168 1.00 77.00 112 GLN A C 1
ATOM 908 O O . GLN A 1 112 ? -2.291 12.163 -1.395 1.00 77.00 112 GLN A O 1
ATOM 913 N N . ILE A 1 113 ? -0.924 10.422 -1.795 1.00 76.75 113 ILE A N 1
ATOM 914 C CA . ILE A 1 113 ? -1.053 9.834 -0.457 1.00 76.75 113 ILE A CA 1
ATOM 915 C C . ILE A 1 113 ? -0.654 10.841 0.630 1.00 76.75 113 ILE A C 1
ATOM 917 O O . ILE A 1 113 ? -1.383 10.985 1.608 1.00 76.75 113 ILE A O 1
ATOM 921 N N . TYR A 1 114 ? 0.450 11.580 0.463 1.00 79.62 114 TYR A N 1
ATOM 922 C CA . TYR A 1 114 ? 0.834 12.607 1.440 1.00 79.62 114 TYR A CA 1
ATOM 923 C C . TYR A 1 114 ? -0.183 13.739 1.550 1.00 79.62 114 TYR A C 1
ATOM 925 O O . TYR A 1 114 ? -0.529 14.121 2.663 1.00 79.62 114 TYR A O 1
ATOM 933 N N . LYS A 1 115 ? -0.709 14.234 0.423 1.00 76.00 115 LYS A N 1
ATOM 934 C CA . LYS A 1 115 ? -1.764 15.257 0.442 1.00 76.00 115 LYS A CA 1
ATOM 935 C C . LYS A 1 115 ? -3.006 14.767 1.181 1.00 76.00 115 LYS A C 1
ATOM 937 O O . LYS A 1 115 ? -3.574 15.525 1.959 1.00 76.00 115 LYS A O 1
ATOM 942 N N . THR A 1 116 ? -3.404 13.515 0.967 1.00 72.44 116 THR A N 1
ATOM 943 C CA . THR A 1 116 ? -4.546 12.929 1.671 1.00 72.44 116 THR A CA 1
ATOM 944 C C . THR A 1 116 ? -4.272 12.808 3.170 1.00 72.44 116 THR A C 1
ATOM 946 O O . THR A 1 116 ? -5.117 13.200 3.965 1.00 72.44 116 THR A O 1
ATOM 949 N N . ILE A 1 117 ? -3.076 12.363 3.573 1.00 72.88 117 ILE A N 1
ATOM 950 C CA . ILE A 1 117 ? -2.680 12.310 4.991 1.00 72.88 117 ILE A CA 1
ATOM 951 C C . ILE A 1 117 ? -2.731 13.705 5.630 1.00 72.88 117 ILE A C 1
ATOM 953 O O . ILE A 1 117 ? -3.329 13.866 6.688 1.00 72.88 117 ILE A O 1
ATOM 957 N N . GLU A 1 118 ? -2.163 14.722 4.977 1.00 72.81 118 GLU A N 1
ATOM 958 C CA . GLU A 1 118 ? -2.177 16.101 5.482 1.00 72.81 118 GLU A CA 1
ATOM 959 C C . GLU A 1 118 ? -3.593 16.673 5.622 1.00 72.81 118 GLU A C 1
ATOM 961 O O . GLU A 1 118 ? -3.851 17.459 6.532 1.00 72.81 118 GLU A O 1
ATOM 966 N N . GLN A 1 119 ? -4.506 16.325 4.711 1.00 67.25 119 GLN A N 1
ATOM 967 C CA . GLN A 1 119 ? -5.913 16.722 4.809 1.00 67.25 119 GLN A CA 1
ATOM 968 C C . GLN A 1 119 ? -6.577 16.072 6.025 1.00 67.25 119 GLN A C 1
ATOM 970 O O . GLN A 1 119 ? -7.235 16.766 6.790 1.00 67.25 119 GLN A O 1
ATOM 975 N N . MET A 1 120 ? -6.313 14.784 6.252 1.00 66.12 120 MET A N 1
ATOM 976 C CA . MET A 1 120 ? -6.856 14.024 7.381 1.00 66.12 120 MET A CA 1
ATOM 977 C C . MET A 1 120 ? -6.313 14.479 8.747 1.00 66.12 120 MET A C 1
ATOM 979 O O . MET A 1 120 ? -6.967 14.262 9.760 1.00 66.12 120 MET A O 1
ATOM 983 N N . GLU A 1 121 ? -5.117 15.075 8.809 1.00 63.00 121 GLU A N 1
ATOM 984 C CA . GLU A 1 121 ? -4.535 15.610 10.055 1.00 63.00 121 GLU A CA 1
ATOM 985 C C . GLU A 1 121 ? -5.056 17.005 10.435 1.00 63.00 121 GLU A C 1
ATOM 987 O O . GLU A 1 121 ? -4.915 17.417 11.588 1.00 63.00 121 GLU A O 1
ATOM 992 N N . LYS A 1 122 ? -5.620 17.749 9.474 1.00 62.41 122 LYS A N 1
ATOM 993 C CA . LYS A 1 122 ? -6.155 19.107 9.679 1.00 62.41 122 LYS A CA 1
ATOM 994 C C . LYS A 1 122 ? -7.614 19.123 10.151 1.00 62.41 122 LYS A C 1
ATOM 996 O O . LYS A 1 122 ? -8.118 20.200 10.467 1.00 62.41 122 LYS A O 1
ATOM 1001 N N . GLU A 1 123 ? -8.260 17.963 10.186 1.00 51.62 123 GLU A N 1
ATOM 1002 C CA . GLU A 1 123 ? -9.651 17.731 10.599 1.00 51.62 123 GLU A CA 1
ATOM 1003 C C . GLU A 1 123 ? -9.743 17.168 12.027 1.00 51.62 123 GLU A C 1
ATOM 1005 O O . GLU A 1 123 ? -10.642 17.621 12.773 1.00 51.62 123 GLU A O 1
#

Sequence (123 aa):
MALIYIRKEIVPLKKHDMYGIEVIKAKEKLVLNSSFKAVYIDISSLAMAIDLKVNQLLEEISYSPITKEYLAYYRIEQKIIRVIDSQALNVLVRNLISAGYDFELLKTIRSQIYKTIEQMEKE

Radius of gyration: 14.01 Å; chains: 1; bounding box: 35×38×32 Å

pLDDT: mean 71.24, std 19.3, range [24.5, 91.75]

Foldseek 3Di:
DDDLPQPAEFDFDPPDDPLPQPPDDDAFDWTAGDVDRWIKGFLCRVCVLLVHDSVVLSVLLSVDPVFSVQWYWYDDPPDITIIGTLVCLVVSLVSCVVVVGDNVSSVVVNVVVVVSSVVVVVD